Protein AF-A0A3S1KYS6-F1 (afdb_monomer_lite)

Structure (mmCIF, N/CA/C/O backbone):
data_AF-A0A3S1KYS6-F1
#
_entry.id   AF-A0A3S1KYS6-F1
#
loop_
_atom_site.group_PDB
_atom_site.id
_atom_site.type_symbol
_atom_site.label_atom_id
_atom_site.label_alt_id
_atom_site.label_comp_id
_atom_site.label_asym_id
_atom_site.label_entity_id
_atom_site.label_seq_id
_atom_site.pdbx_PDB_ins_code
_atom_site.Cartn_x
_atom_site.Cartn_y
_atom_site.Cartn_z
_atom_site.occupancy
_atom_site.B_iso_or_equiv
_atom_site.auth_seq_id
_atom_site.auth_comp_id
_atom_site.auth_asym_id
_atom_site.auth_atom_id
_atom_site.pdbx_PDB_model_num
ATOM 1 N N . PRO A 1 1 ? 5.480 14.986 12.121 1.00 63.81 1 PRO A N 1
ATOM 2 C CA . PRO A 1 1 ? 4.389 13.982 12.031 1.00 63.81 1 PRO A CA 1
ATOM 3 C C . PRO A 1 1 ? 4.664 12.976 10.899 1.00 63.81 1 PRO A C 1
ATOM 5 O O . PRO A 1 1 ? 5.072 13.396 9.823 1.00 63.81 1 PRO A O 1
ATOM 8 N N . CYS A 1 2 ? 4.487 11.670 11.139 1.00 87.44 2 CYS A N 1
ATOM 9 C CA . CYS A 1 2 ? 4.809 10.609 10.165 1.00 87.44 2 CYS A CA 1
ATOM 10 C C . CYS A 1 2 ? 3.749 10.432 9.057 1.00 87.44 2 CYS A C 1
ATOM 12 O O . CYS A 1 2 ? 4.013 9.779 8.053 1.00 87.44 2 CYS A O 1
ATOM 14 N N . ILE A 1 3 ? 2.564 11.031 9.220 1.00 88.50 3 ILE A N 1
ATOM 15 C CA . ILE A 1 3 ? 1.491 11.069 8.218 1.00 88.50 3 ILE A CA 1
ATOM 16 C C . ILE A 1 3 ? 1.194 12.541 7.910 1.00 88.50 3 ILE A C 1
ATOM 18 O O . ILE A 1 3 ? 1.018 13.344 8.824 1.00 88.50 3 ILE A O 1
ATOM 22 N N . GLY A 1 4 ? 1.213 12.900 6.623 1.00 91.69 4 GLY A N 1
ATOM 23 C CA . GLY A 1 4 ? 0.914 14.262 6.159 1.00 91.69 4 GLY A CA 1
ATOM 24 C C . GLY A 1 4 ? -0.573 14.592 6.304 1.00 91.69 4 GLY A C 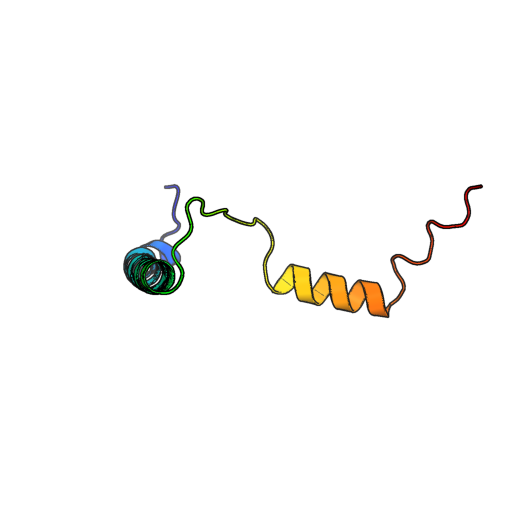1
ATOM 25 O O . GLY A 1 4 ? -1.392 13.678 6.239 1.00 91.69 4 GLY A O 1
ATOM 26 N N . ALA A 1 5 ? -0.903 15.875 6.477 1.00 90.00 5 ALA A N 1
ATOM 27 C CA . ALA A 1 5 ? -2.261 16.341 6.779 1.00 90.00 5 ALA A CA 1
ATOM 28 C C . ALA A 1 5 ? -3.313 15.790 5.799 1.00 90.00 5 ALA A C 1
ATOM 30 O O . ALA A 1 5 ? -4.250 15.135 6.236 1.00 90.00 5 ALA A O 1
ATOM 31 N N . ASP A 1 6 ? -3.071 15.901 4.490 1.00 91.31 6 ASP A N 1
ATOM 32 C CA . ASP A 1 6 ? -3.999 15.426 3.448 1.00 91.31 6 ASP A CA 1
ATOM 33 C C . ASP A 1 6 ? -4.305 13.924 3.525 1.00 91.31 6 ASP A C 1
ATOM 35 O O . ASP A 1 6 ? -5.348 13.456 3.075 1.00 91.31 6 ASP A O 1
ATOM 39 N N . ARG A 1 7 ? -3.373 13.136 4.073 1.00 92.75 7 ARG A N 1
ATOM 40 C CA . ARG A 1 7 ? -3.543 11.687 4.223 1.00 92.75 7 ARG A CA 1
ATOM 41 C C . ARG A 1 7 ? -4.190 11.322 5.549 1.00 92.75 7 ARG A C 1
ATOM 43 O O . ARG A 1 7 ? -4.825 10.276 5.610 1.00 92.75 7 ARG A O 1
ATOM 50 N N . ALA A 1 8 ? -4.026 12.139 6.590 1.00 92.44 8 ALA A N 1
ATOM 51 C CA . ALA A 1 8 ? -4.474 11.822 7.943 1.00 92.44 8 ALA A CA 1
ATOM 52 C C . ALA A 1 8 ? -5.987 11.568 8.001 1.00 92.44 8 ALA A C 1
ATOM 54 O O . ALA A 1 8 ? -6.411 10.576 8.594 1.00 92.44 8 ALA A O 1
ATOM 55 N N . ASP A 1 9 ? -6.769 12.381 7.291 1.00 92.94 9 ASP A N 1
ATOM 56 C CA . ASP A 1 9 ? -8.231 12.269 7.257 1.00 92.94 9 ASP A CA 1
ATOM 57 C C . ASP A 1 9 ? -8.722 10.987 6.559 1.00 92.94 9 ASP A C 1
ATOM 59 O O . ASP A 1 9 ? -9.827 10.512 6.816 1.00 92.94 9 ASP A O 1
ATOM 63 N N . LEU A 1 10 ? -7.892 10.380 5.703 1.00 95.06 10 LEU A N 1
ATOM 64 C CA . LEU A 1 10 ? -8.242 9.193 4.914 1.00 95.06 10 LEU A CA 1
ATOM 65 C C . LEU A 1 10 ? -7.771 7.874 5.542 1.00 95.06 10 LEU A C 1
ATOM 67 O O . LEU A 1 10 ? -8.204 6.801 5.115 1.00 95.06 10 LEU A O 1
ATOM 71 N N . VAL A 1 11 ? -6.896 7.922 6.552 1.00 95.38 11 VAL A N 1
ATOM 72 C CA . VAL A 1 11 ? -6.273 6.721 7.138 1.00 95.38 11 VAL A CA 1
ATOM 73 C C . VAL A 1 11 ? -7.315 5.755 7.696 1.00 95.38 11 VAL A C 1
ATOM 75 O O . VAL A 1 11 ? -7.216 4.557 7.443 1.00 95.38 11 VAL A O 1
ATOM 78 N N . LEU A 1 12 ? -8.333 6.253 8.406 1.00 94.81 12 LEU A N 1
ATOM 79 C CA . LEU A 1 12 ? -9.363 5.394 9.000 1.00 94.81 12 LEU A CA 1
ATOM 80 C C . LEU A 1 12 ? -10.149 4.615 7.939 1.00 94.81 12 LEU A C 1
ATOM 82 O O . LEU A 1 12 ? -10.346 3.409 8.085 1.00 94.81 12 LEU A O 1
ATOM 86 N N . ALA A 1 13 ? -10.535 5.274 6.844 1.00 97.00 13 ALA A N 1
ATOM 87 C CA . ALA A 1 13 ? -11.210 4.612 5.732 1.00 97.00 13 ALA A CA 1
ATOM 88 C C . ALA A 1 13 ? -10.301 3.566 5.061 1.00 97.00 13 ALA A C 1
ATOM 90 O O . ALA A 1 13 ? -10.743 2.455 4.765 1.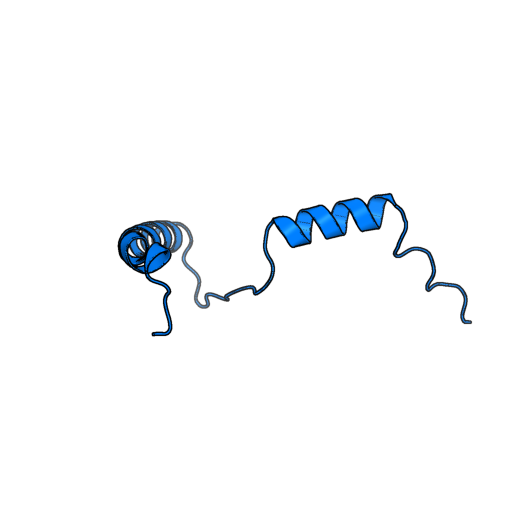00 97.00 13 ALA A O 1
ATOM 91 N N . GLY A 1 14 ? -9.013 3.882 4.883 1.00 97.12 14 GLY A N 1
ATOM 92 C CA . GLY A 1 14 ? -8.024 2.938 4.357 1.00 97.12 14 GLY A CA 1
ATOM 93 C C . GLY A 1 14 ? -7.852 1.695 5.237 1.00 97.12 14 GLY A C 1
ATOM 94 O O . GLY A 1 14 ? -7.798 0.579 4.716 1.00 97.12 14 GLY A O 1
ATOM 95 N N . CYS A 1 15 ? -7.828 1.867 6.562 1.00 96.88 15 CYS A N 1
ATOM 96 C CA . CYS A 1 15 ? -7.756 0.759 7.515 1.00 96.88 15 CYS A CA 1
ATOM 97 C C . CYS A 1 15 ? -8.970 -0.172 7.406 1.00 96.88 15 CYS A C 1
ATOM 99 O O . CYS A 1 15 ? -8.784 -1.385 7.364 1.00 96.88 15 CYS A O 1
ATOM 101 N N . ALA A 1 16 ? -10.184 0.377 7.292 1.00 97.94 16 ALA A N 1
ATOM 102 C CA . ALA A 1 16 ? -11.404 -0.422 7.158 1.00 97.94 16 ALA A CA 1
ATOM 103 C C . ALA A 1 16 ? -11.419 -1.259 5.863 1.00 97.94 16 ALA A C 1
ATOM 105 O O . ALA A 1 16 ? -11.789 -2.433 5.879 1.00 97.94 16 ALA A O 1
ATOM 106 N N . ILE A 1 17 ? -10.965 -0.688 4.740 1.00 97.69 17 ILE A N 1
ATOM 107 C CA . ILE A 1 17 ? -10.839 -1.423 3.470 1.00 97.69 17 ILE A CA 1
ATOM 108 C C . ILE A 1 17 ? -9.816 -2.556 3.604 1.00 97.69 17 ILE A C 1
ATOM 110 O O . ILE A 1 17 ? -10.083 -3.686 3.193 1.00 97.69 17 ILE A O 1
ATOM 114 N N . LEU A 1 18 ? -8.649 -2.271 4.192 1.00 97.12 18 LEU A N 1
ATOM 115 C CA . LEU A 1 18 ? -7.615 -3.282 4.404 1.00 97.12 18 LEU A CA 1
ATOM 116 C C . LEU A 1 18 ? -8.111 -4.412 5.317 1.00 97.12 18 LEU A C 1
ATOM 118 O O . LEU A 1 18 ? -7.840 -5.577 5.035 1.00 97.12 18 LEU A O 1
ATOM 122 N N . GLU A 1 19 ? -8.845 -4.087 6.381 1.00 97.12 19 GLU A N 1
ATOM 123 C CA . GLU A 1 19 ? -9.451 -5.069 7.283 1.00 97.12 19 GLU A CA 1
ATOM 124 C C . GLU A 1 19 ? -10.415 -5.997 6.535 1.00 97.12 19 GLU A C 1
ATOM 126 O O . GLU A 1 19 ? -10.279 -7.218 6.627 1.00 97.12 19 GLU A O 1
ATOM 131 N N . ALA A 1 20 ? -11.315 -5.440 5.718 1.00 98.00 20 ALA A N 1
ATOM 132 C CA . ALA A 1 20 ? -12.238 -6.228 4.904 1.00 98.00 20 ALA A CA 1
ATOM 133 C C . ALA A 1 20 ? -11.499 -7.167 3.932 1.00 98.00 20 ALA A C 1
ATOM 135 O O . ALA A 1 20 ? -11.828 -8.351 3.843 1.00 98.00 20 ALA A O 1
ATOM 136 N N . ILE A 1 21 ? -10.455 -6.674 3.252 1.00 97.75 21 ILE A N 1
ATOM 137 C CA . ILE A 1 21 ? -9.608 -7.490 2.366 1.00 97.75 21 ILE A CA 1
ATOM 138 C C . ILE A 1 21 ? -8.960 -8.638 3.148 1.00 97.75 21 ILE A C 1
ATOM 140 O O . ILE A 1 21 ? -9.005 -9.783 2.700 1.00 97.75 21 ILE A O 1
ATOM 144 N N . ARG A 1 22 ? -8.388 -8.369 4.329 1.00 96.75 22 ARG A N 1
ATOM 145 C CA . ARG A 1 22 ? -7.762 -9.415 5.159 1.00 96.75 22 ARG A CA 1
ATOM 146 C C . ARG A 1 22 ? -8.767 -10.428 5.702 1.00 96.75 22 ARG A C 1
ATOM 148 O O . ARG A 1 22 ? -8.377 -11.568 5.940 1.00 96.75 22 ARG A O 1
ATOM 155 N N . GLY A 1 23 ? -10.028 -10.035 5.876 1.00 97.12 23 GLY A N 1
ATOM 156 C CA . GLY A 1 23 ? -11.115 -10.946 6.230 1.00 97.12 23 GLY A CA 1
ATOM 157 C C . GLY A 1 23 ? -11.438 -11.952 5.121 1.00 97.12 23 GLY A C 1
ATOM 158 O O . GLY A 1 23 ? -11.713 -13.112 5.415 1.00 97.12 23 GLY A O 1
ATOM 159 N N . VAL A 1 24 ? -11.364 -11.533 3.853 1.00 98.31 24 VAL A N 1
ATOM 160 C CA . VAL A 1 24 ? -11.625 -12.403 2.689 1.00 98.31 24 VAL A CA 1
ATOM 161 C C . VAL A 1 24 ? -10.396 -13.238 2.313 1.00 98.31 24 VAL A C 1
ATOM 163 O O . VAL A 1 24 ? -10.525 -14.417 1.989 1.00 98.31 24 VAL A O 1
ATOM 166 N N . TRP A 1 25 ? -9.202 -12.646 2.380 1.00 97.38 25 TRP A N 1
ATOM 167 C CA . TRP A 1 25 ? -7.932 -13.292 2.039 1.00 97.38 25 TRP A CA 1
ATOM 168 C C . TRP A 1 25 ? -6.975 -13.266 3.236 1.00 97.38 25 TRP A C 1
ATOM 170 O O . TRP A 1 25 ? -6.096 -12.398 3.318 1.00 97.38 25 TRP A O 1
ATOM 180 N N . PRO A 1 26 ? -7.127 -14.202 4.187 1.00 94.88 26 PRO A N 1
ATOM 181 C CA . PRO A 1 26 ? -6.273 -14.246 5.360 1.00 94.88 26 PRO A CA 1
ATOM 182 C C . PRO A 1 26 ? -4.832 -14.597 4.974 1.00 94.88 26 PRO A C 1
ATOM 184 O O . PRO A 1 26 ? -4.570 -15.539 4.226 1.00 94.88 26 PRO A O 1
ATOM 187 N N . SER A 1 27 ? -3.879 -13.848 5.526 1.00 94.88 27 SER A N 1
ATOM 188 C CA . SER A 1 27 ? -2.449 -14.110 5.387 1.00 94.88 27 SER A CA 1
ATOM 189 C C . SER A 1 27 ? -1.746 -13.999 6.738 1.00 94.88 27 SER A C 1
ATOM 191 O O . SER A 1 27 ? -2.019 -13.084 7.523 1.00 94.88 27 SER A O 1
ATOM 193 N N . GLU A 1 28 ? -0.807 -14.913 6.998 1.00 96.31 28 GLU A N 1
ATOM 194 C CA . GLU A 1 28 ? 0.025 -14.901 8.211 1.00 96.31 28 GLU A CA 1
ATOM 195 C C . GLU A 1 28 ? 0.923 -13.654 8.258 1.00 96.31 28 GLU A C 1
ATOM 197 O O . GLU A 1 28 ? 1.201 -13.095 9.318 1.00 96.31 28 GLU A O 1
ATOM 202 N N . ARG A 1 29 ? 1.353 -13.176 7.084 1.00 95.50 29 ARG A N 1
ATOM 203 C CA . ARG A 1 29 ? 2.220 -12.007 6.940 1.00 95.50 29 ARG A CA 1
ATOM 204 C C . ARG A 1 29 ? 1.687 -11.051 5.882 1.00 95.50 29 ARG A C 1
ATOM 206 O O . ARG A 1 29 ? 1.276 -11.458 4.798 1.00 95.50 29 ARG A O 1
ATOM 213 N N . LEU A 1 30 ? 1.753 -9.763 6.205 1.00 95.06 30 LEU A N 1
ATOM 214 C CA . LEU A 1 30 ? 1.510 -8.654 5.289 1.00 95.06 30 LEU A CA 1
ATOM 215 C C . LEU A 1 30 ? 2.837 -7.929 5.053 1.00 95.06 30 LEU A C 1
ATOM 217 O O . LEU A 1 30 ? 3.611 -7.730 5.990 1.00 95.06 30 LEU A O 1
ATOM 221 N N . ARG A 1 31 ? 3.109 -7.557 3.803 1.00 95.50 31 ARG A N 1
ATOM 222 C CA . ARG A 1 31 ? 4.336 -6.864 3.396 1.00 95.50 31 ARG A CA 1
ATOM 223 C C . ARG A 1 31 ? 3.954 -5.557 2.716 1.00 95.50 31 ARG A C 1
ATOM 225 O O . ARG A 1 31 ? 3.039 -5.543 1.899 1.00 95.50 31 ARG A O 1
ATOM 232 N N . VAL A 1 32 ? 4.665 -4.488 3.049 1.00 95.44 32 VAL A 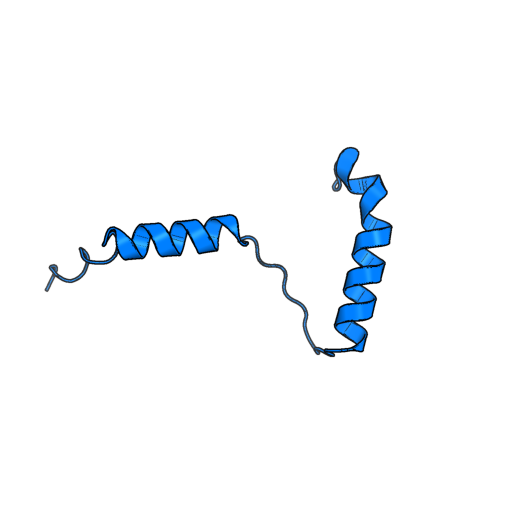N 1
ATOM 233 C CA . VAL A 1 32 ? 4.560 -3.207 2.346 1.00 95.44 32 VAL A CA 1
ATOM 234 C C . VAL A 1 32 ? 5.581 -3.218 1.216 1.00 95.44 32 VAL A C 1
ATOM 236 O O . VAL A 1 32 ? 6.728 -3.607 1.430 1.00 95.44 32 VAL A O 1
ATOM 239 N N . ALA A 1 33 ? 5.149 -2.847 0.017 1.00 95.12 33 ALA A N 1
ATOM 240 C CA . ALA A 1 33 ? 6.036 -2.636 -1.113 1.00 95.12 33 ALA 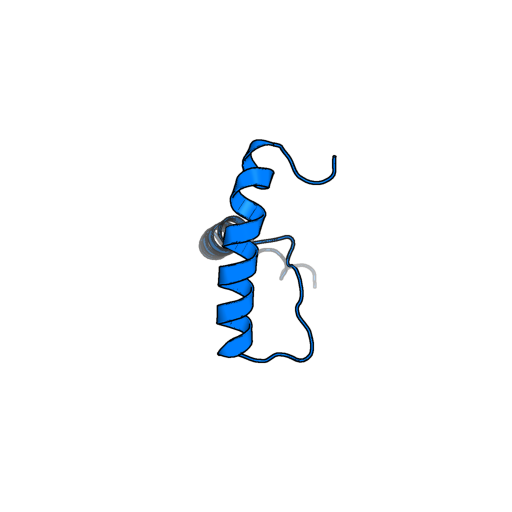A CA 1
ATOM 241 C C . ALA A 1 33 ? 6.285 -1.136 -1.279 1.00 95.12 33 ALA A C 1
ATOM 243 O O . ALA A 1 33 ? 5.347 -0.343 -1.213 1.00 95.12 33 ALA A O 1
ATOM 244 N N . ASP A 1 34 ? 7.536 -0.764 -1.538 1.00 94.75 34 ASP A N 1
ATOM 245 C CA . ASP A 1 34 ? 7.910 0.630 -1.810 1.00 94.75 34 ASP A CA 1
ATOM 246 C C . ASP A 1 34 ? 7.609 1.044 -3.262 1.00 94.75 34 ASP A C 1
ATOM 248 O O . ASP A 1 34 ? 7.656 2.225 -3.596 1.00 94.75 34 ASP A O 1
ATOM 252 N N . ARG A 1 35 ? 7.301 0.070 -4.133 1.00 96.50 35 ARG A N 1
ATOM 253 C CA . ARG A 1 35 ? 6.924 0.266 -5.539 1.00 96.50 35 ARG A CA 1
ATOM 254 C C . ARG A 1 35 ? 5.482 -0.164 -5.774 1.00 96.50 35 ARG A C 1
ATOM 256 O O . ARG A 1 35 ? 5.028 -1.150 -5.193 1.00 96.50 35 ARG A O 1
ATOM 263 N N . GLY A 1 36 ? 4.789 0.542 -6.659 1.00 95.38 36 GLY A N 1
ATOM 264 C CA . GLY A 1 36 ? 3.396 0.305 -7.003 1.00 95.38 36 GLY A CA 1
ATOM 265 C C . GLY A 1 36 ? 3.142 0.340 -8.509 1.00 95.38 36 GLY A C 1
ATOM 266 O O . GLY A 1 36 ? 3.984 -0.025 -9.328 1.00 95.38 36 GLY A O 1
ATOM 267 N N . LEU A 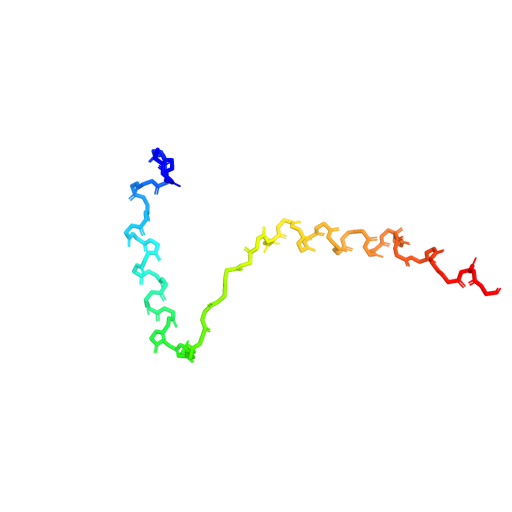1 37 ? 1.928 0.756 -8.874 1.00 97.06 37 LEU A N 1
ATOM 268 C CA . LEU A 1 37 ? 1.434 0.692 -10.250 1.00 97.06 37 LEU A CA 1
ATOM 269 C C . LEU A 1 37 ? 2.294 1.498 -11.231 1.00 97.06 37 LEU A C 1
ATOM 271 O O . LEU A 1 37 ? 2.512 1.062 -12.356 1.00 97.06 37 LEU A O 1
ATOM 275 N N . ARG A 1 38 ? 2.791 2.664 -10.808 1.00 97.94 38 ARG A N 1
ATOM 276 C CA . ARG A 1 38 ? 3.594 3.542 -11.671 1.00 97.94 38 ARG A CA 1
ATOM 277 C C . ARG A 1 38 ? 4.886 2.857 -12.092 1.00 97.94 38 ARG A C 1
ATOM 279 O O . ARG A 1 38 ? 5.237 2.884 -13.266 1.00 97.94 38 ARG A O 1
ATOM 286 N N . GLU A 1 39 ? 5.561 2.225 -11.142 1.00 97.81 39 GLU A N 1
ATOM 287 C CA . GLU A 1 39 ? 6.795 1.486 -11.377 1.00 97.81 39 GLU A CA 1
ATOM 288 C C . GLU A 1 39 ? 6.539 0.231 -12.212 1.00 97.81 39 GLU A C 1
ATOM 290 O O . GLU A 1 39 ? 7.354 -0.089 -13.071 1.00 97.81 39 GLU A O 1
ATOM 295 N N . GLY A 1 40 ? 5.405 -0.446 -12.004 1.00 96.19 40 GLY A N 1
ATOM 296 C CA . GLY A 1 40 ? 4.985 -1.577 -12.835 1.00 96.19 40 GLY A CA 1
ATOM 297 C C . GLY A 1 40 ? 4.806 -1.185 -14.304 1.00 96.19 40 GLY A C 1
ATOM 298 O O . GLY A 1 40 ? 5.435 -1.782 -15.172 1.00 96.19 40 GLY A O 1
ATOM 299 N N . ILE A 1 41 ? 4.029 -0.127 -14.565 1.00 97.81 41 ILE A N 1
ATOM 300 C CA . ILE A 1 41 ? 3.797 0.398 -15.922 1.00 97.81 41 ILE A CA 1
ATOM 301 C C . ILE A 1 41 ? 5.112 0.847 -16.563 1.00 97.81 41 ILE A C 1
ATOM 303 O O . ILE A 1 41 ? 5.388 0.526 -17.714 1.00 97.81 41 ILE A O 1
ATOM 307 N N . LEU A 1 42 ? 5.950 1.576 -15.822 1.00 96.94 42 LEU A N 1
ATOM 308 C CA . LEU A 1 42 ? 7.251 2.003 -16.330 1.00 96.94 42 LEU A CA 1
ATOM 309 C C . LEU A 1 42 ? 8.133 0.798 -16.685 1.00 96.94 42 LEU A C 1
ATOM 311 O O . LEU A 1 42 ? 8.758 0.794 -17.740 1.00 96.94 42 LEU A O 1
ATOM 315 N N . SER A 1 43 ? 8.166 -0.227 -15.830 1.00 95.69 43 SER A N 1
ATOM 316 C CA . SER A 1 43 ? 8.940 -1.447 -16.076 1.00 95.69 43 SER A CA 1
ATOM 317 C C . SER A 1 43 ? 8.480 -2.184 -17.335 1.00 95.69 43 SER A C 1
ATOM 319 O O . SER A 1 43 ? 9.321 -2.757 -18.026 1.00 95.69 43 SER A O 1
ATOM 321 N N . GLU A 1 44 ? 7.178 -2.174 -17.626 1.00 96.38 44 GLU A N 1
ATOM 322 C CA . GLU A 1 44 ? 6.600 -2.753 -18.843 1.00 96.38 44 GLU A CA 1
ATOM 323 C C . GLU A 1 44 ? 7.025 -1.958 -20.085 1.00 96.38 44 GLU A C 1
ATOM 325 O O . GLU A 1 44 ? 7.629 -2.522 -20.993 1.00 96.38 44 GLU A O 1
ATOM 330 N N . LEU A 1 45 ? 6.868 -0.630 -20.064 1.00 97.06 45 LEU A N 1
ATOM 331 C CA . LEU A 1 45 ? 7.304 0.247 -21.160 1.00 97.06 45 LEU A CA 1
ATOM 332 C C . LEU A 1 45 ? 8.811 0.130 -21.446 1.00 97.06 45 LEU A C 1
ATOM 334 O O . LEU A 1 45 ? 9.232 0.101 -22.600 1.00 97.06 45 LEU A O 1
ATOM 338 N N . MET A 1 46 ? 9.638 0.034 -20.402 1.00 95.88 46 MET A N 1
ATOM 339 C CA . MET A 1 46 ? 11.085 -0.174 -20.545 1.00 95.88 46 MET A CA 1
ATOM 340 C C . MET A 1 46 ? 11.419 -1.538 -21.158 1.00 95.88 46 MET A C 1
ATOM 342 O O . MET A 1 46 ? 12.406 -1.670 -21.885 1.00 95.88 46 MET A O 1
ATOM 346 N N . ALA A 1 47 ? 10.636 -2.569 -20.836 1.00 94.56 47 ALA A N 1
ATOM 347 C CA . ALA A 1 47 ? 10.823 -3.888 -21.420 1.00 94.56 47 ALA A CA 1
ATOM 348 C C . ALA A 1 47 ? 10.473 -3.897 -22.913 1.00 94.56 47 ALA A C 1
ATOM 350 O O . ALA A 1 47 ? 11.242 -4.458 -23.699 1.00 94.56 47 ALA A O 1
ATOM 351 N N . ASP A 1 48 ? 9.390 -3.220 -23.294 1.00 95.88 48 ASP A N 1
ATOM 352 C CA . ASP A 1 48 ? 8.966 -3.055 -24.687 1.00 95.88 48 ASP A CA 1
ATOM 353 C C . ASP A 1 48 ? 9.994 -2.277 -25.520 1.00 95.88 48 ASP A C 1
ATOM 355 O O . ASP A 1 48 ? 10.290 -2.660 -26.653 1.00 95.88 48 ASP A O 1
ATOM 359 N N . ASP A 1 49 ? 10.622 -1.253 -24.934 1.00 95.06 49 ASP A N 1
ATOM 360 C CA . ASP A 1 49 ? 11.707 -0.480 -25.561 1.00 95.06 49 ASP A CA 1
ATOM 361 C C . ASP A 1 49 ? 13.057 -1.235 -25.581 1.00 95.06 49 ASP A C 1
ATOM 363 O O . ASP A 1 49 ? 14.075 -0.756 -26.078 1.00 95.06 49 ASP A O 1
ATOM 367 N N . GLY A 1 50 ? 13.095 -2.461 -25.048 1.00 91.25 50 GLY A N 1
ATOM 368 C CA . GLY A 1 50 ? 14.273 -3.322 -25.100 1.00 91.25 50 GLY A CA 1
ATOM 369 C C . GLY A 1 50 ? 15.419 -2.882 -24.187 1.00 91.25 50 GLY A C 1
ATOM 370 O O . GLY A 1 50 ? 16.541 -3.357 -24.378 1.00 91.25 50 GLY A O 1
ATOM 371 N N . VAL A 1 51 ? 15.155 -2.049 -23.172 1.00 90.12 51 VAL A N 1
ATOM 372 C CA . VAL A 1 51 ? 16.166 -1.528 -22.227 1.00 90.12 51 VAL A CA 1
ATOM 373 C C . VAL A 1 51 ? 16.985 -2.655 -21.585 1.00 90.12 51 VAL A C 1
ATOM 375 O O . VAL A 1 51 ? 18.187 -2.524 -21.372 1.00 90.12 51 VAL A O 1
ATOM 378 N N . TRP A 1 52 ? 16.361 -3.808 -21.347 1.00 84.25 52 TRP A N 1
ATOM 379 C CA . TRP A 1 52 ? 16.999 -4.966 -20.715 1.00 84.25 52 TRP A CA 1
ATOM 380 C C . TRP A 1 52 ? 17.777 -5.872 -21.687 1.00 84.25 52 TRP A C 1
ATOM 382 O O . TRP A 1 52 ? 18.407 -6.837 -21.259 1.00 84.25 52 TRP A O 1
ATOM 392 N N . ARG A 1 53 ? 17.754 -5.605 -23.003 1.00 77.62 53 ARG A N 1
ATOM 393 C CA . ARG A 1 53 ? 18.364 -6.479 -24.027 1.00 77.62 53 ARG A CA 1
ATOM 394 C C . ARG A 1 53 ? 19.884 -6.308 -24.182 1.00 77.62 53 ARG A C 1
ATOM 396 O O . ARG A 1 53 ? 20.484 -7.040 -24.969 1.00 77.62 53 ARG A O 1
ATOM 403 N N . HIS A 1 54 ? 20.530 -5.383 -23.462 1.00 63.72 54 HIS A N 1
ATOM 404 C CA . HIS A 1 54 ? 21.946 -5.048 -23.692 1.00 63.72 54 HIS A CA 1
ATOM 405 C C . HIS A 1 54 ? 22.979 -5.761 -22.780 1.00 63.72 54 HIS A C 1
ATOM 407 O O . HIS A 1 54 ? 24.175 -5.676 -23.054 1.00 63.72 54 HIS A O 1
ATOM 413 N N . ASP A 1 55 ? 22.592 -6.554 -21.777 1.00 61.38 55 ASP A N 1
ATOM 414 C CA . ASP A 1 55 ? 23.577 -7.163 -20.849 1.00 61.38 55 ASP A CA 1
ATOM 415 C C . ASP A 1 55 ? 24.125 -8.547 -21.266 1.00 61.38 55 ASP A C 1
ATOM 417 O O . ASP A 1 55 ? 24.972 -9.121 -20.587 1.00 61.38 55 ASP A O 1
ATOM 421 N N . GLY A 1 56 ? 23.726 -9.074 -22.428 1.00 61.16 56 GLY A N 1
ATOM 422 C CA . GLY A 1 56 ? 24.178 -10.382 -22.937 1.00 61.16 56 GLY A CA 1
ATOM 423 C C . GLY A 1 56 ? 25.505 -10.396 -23.714 1.00 61.16 56 GLY A C 1
ATOM 424 O O . GLY A 1 56 ? 25.854 -11.426 -24.282 1.00 61.16 56 GLY A O 1
ATOM 425 N N . ARG A 1 57 ? 26.243 -9.278 -23.797 1.00 58.06 57 ARG A N 1
ATOM 426 C CA . ARG A 1 57 ? 27.526 -9.189 -24.533 1.00 58.06 57 ARG A CA 1
ATOM 427 C C . ARG A 1 57 ? 28.679 -8.732 -23.639 1.00 58.06 57 ARG A C 1
ATOM 429 O O . ARG A 1 57 ? 29.324 -7.723 -23.908 1.00 58.06 57 ARG A O 1
ATOM 436 N N . ARG A 1 58 ? 28.927 -9.484 -22.568 1.00 53.91 58 ARG A N 1
ATOM 437 C CA . ARG A 1 58 ? 30.226 -9.564 -21.878 1.00 53.91 58 ARG A CA 1
ATOM 438 C C . ARG A 1 58 ? 30.466 -11.014 -21.439 1.0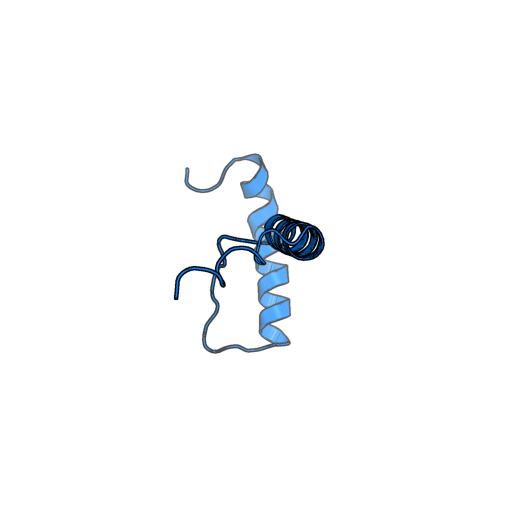0 53.91 58 ARG A C 1
ATOM 440 O O . ARG A 1 58 ? 30.423 -11.324 -20.255 1.00 53.91 58 ARG A O 1
ATOM 447 N N . ALA A 1 59 ? 30.657 -11.884 -22.425 1.00 43.78 59 ALA A N 1
ATOM 448 C CA . ALA A 1 59 ? 31.351 -13.161 -22.307 1.00 43.78 59 ALA A CA 1
ATOM 449 C C . ALA A 1 59 ? 32.395 -13.201 -23.426 1.00 43.78 59 ALA A C 1
ATOM 451 O O . ALA A 1 59 ? 32.058 -12.698 -24.526 1.00 43.78 59 ALA A O 1
#

Foldseek 3Di:
DVDDPVCVVCVVVVVVVVVVVCVVPPDPDDDDDPDDDVVVVVVVVCVVVVVVVPPPPDD

Radius of gyration: 18.8 Å; chains: 1; bounding box: 44×31×38 Å

Secondary structure (DSSP, 8-state):
--S-HHHHTTHHHHHHHHHHHHHHS--S-----S--HHHHHHHHHHHHTTGGGGTT---

pLDDT: mean 90.36, std 12.61, range [43.78, 98.31]

Sequence (59 aa):
PCIGADRADLVLAGCAILEAIRGVWPSERLRVADRGLREGILSELMADDGVWRHDGRRA